Protein AF-A0A0Q9KYY4-F1 (afdb_monomer)

Mean predicted aligned error: 8.93 Å

Solvent-accessible surface area (backbone atoms only — not comparable to full-atom values): 4305 Å² total; per-residue (Å²): 101,69,70,58,45,52,51,51,50,52,53,50,50,55,52,47,51,55,51,39,53,54,31,47,75,67,72,34,58,69,59,32,50,54,50,50,52,54,50,51,55,49,52,53,53,52,42,41,55,68,65,65,51,88,68,78,54,79,62,55,65,48,42,68,65,46,47,61,55,50,32,64,76,67,74,100

Sequence (76 aa):
MIVQIVGYVCLLVVWSFVRIRSMLSMHKSKEAAVFGVIIGVSSITGSLLIARVDIPSMVVPFKIIFEPIGRMLLKQ

Secondary structure (DSSP, 8-state):
-HHHHHHHHHHHHHHHHHHHHHHHHTT-HHHHHHHHHHHHHHHHHHHHHHTT--PPPTHHHHHHHHHHHHHHHHT-

pLDDT: mean 84.84, std 8.65, range [55.91, 94.06]

Structure (mmCIF, N/CA/C/O backbone):
data_AF-A0A0Q9K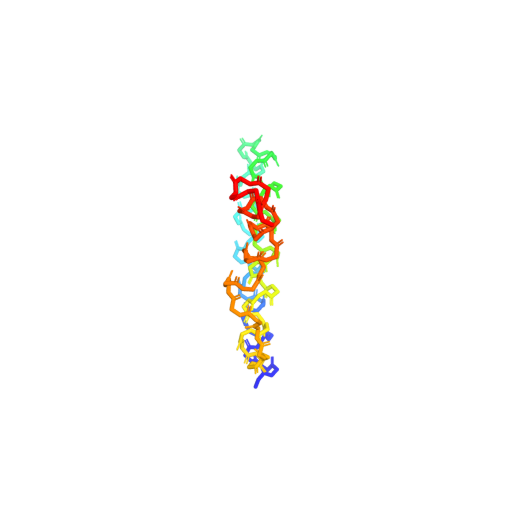YY4-F1
#
_entry.id   AF-A0A0Q9KYY4-F1
#
loop_
_atom_site.group_PDB
_atom_site.id
_atom_site.type_symbol
_atom_site.label_atom_id
_atom_site.label_alt_id
_atom_site.label_comp_id
_atom_site.label_asym_id
_atom_site.label_entity_id
_atom_site.label_seq_id
_atom_site.pdbx_PDB_ins_code
_atom_site.Cartn_x
_atom_site.Cartn_y
_atom_site.Cartn_z
_atom_site.occupancy
_atom_site.B_iso_or_equiv
_atom_site.auth_seq_id
_atom_site.auth_comp_id
_atom_site.auth_asym_id
_atom_site.auth_atom_id
_atom_site.pdbx_PDB_model_nu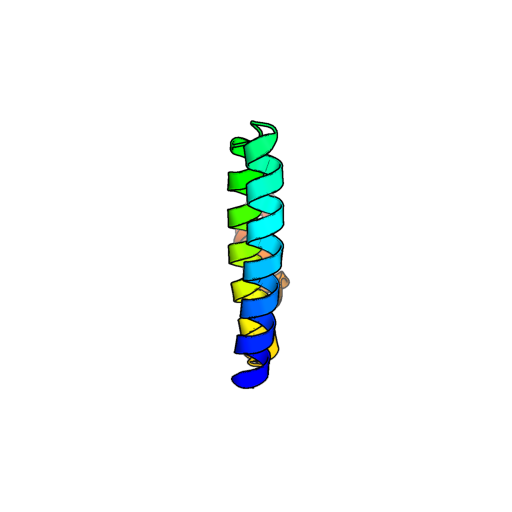m
ATOM 1 N N . MET A 1 1 ? 2.839 -12.149 -14.419 1.00 80.38 1 MET A N 1
ATOM 2 C CA . MET A 1 1 ? 2.819 -10.759 -13.911 1.00 80.38 1 MET A CA 1
ATOM 3 C C . MET A 1 1 ? 1.414 -10.333 -13.492 1.00 80.38 1 MET A C 1
ATOM 5 O O . MET A 1 1 ? 1.220 -10.113 -12.310 1.00 80.38 1 MET A O 1
ATOM 9 N N . ILE A 1 2 ? 0.409 -10.332 -14.381 1.00 83.88 2 ILE A N 1
ATOM 10 C CA . ILE A 1 2 ? -0.977 -9.943 -14.023 1.00 83.88 2 ILE A CA 1
ATOM 11 C C . ILE A 1 2 ? -1.560 -10.805 -12.891 1.00 83.88 2 ILE A C 1
ATOM 13 O O . ILE A 1 2 ? -2.027 -10.260 -11.903 1.00 83.88 2 ILE A O 1
ATOM 17 N N . VAL A 1 3 ? -1.452 -12.138 -12.969 1.00 90.25 3 VAL A N 1
ATOM 18 C CA . VAL A 1 3 ? -1.948 -13.046 -11.909 1.00 90.25 3 VAL A CA 1
ATOM 19 C C . VAL A 1 3 ? -1.286 -12.774 -10.549 1.00 90.25 3 VAL A C 1
ATOM 21 O O . VAL A 1 3 ? -1.945 -12.839 -9.519 1.00 90.25 3 VAL A O 1
ATOM 24 N N . GLN A 1 4 ? 0.002 -12.410 -10.539 1.00 87.06 4 GLN A N 1
ATOM 25 C CA . GLN A 1 4 ? 0.729 -12.066 -9.311 1.00 87.06 4 GLN A CA 1
ATOM 26 C C . GLN A 1 4 ? 0.247 -10.735 -8.731 1.00 87.06 4 GLN A C 1
ATOM 28 O O . GLN A 1 4 ? 0.052 -10.643 -7.525 1.00 87.06 4 GLN A O 1
ATOM 33 N N . ILE A 1 5 ? 0.014 -9.730 -9.581 1.00 89.25 5 ILE A N 1
ATOM 34 C CA . ILE A 1 5 ? -0.527 -8.428 -9.168 1.00 89.25 5 ILE A CA 1
ATOM 35 C C . ILE A 1 5 ? -1.948 -8.602 -8.626 1.00 89.25 5 ILE A C 1
ATOM 37 O O . ILE A 1 5 ? -2.246 -8.117 -7.542 1.00 89.25 5 ILE A O 1
ATOM 41 N N . VAL A 1 6 ? -2.805 -9.345 -9.330 1.00 91.31 6 VAL A N 1
ATOM 42 C CA . VAL A 1 6 ? -4.183 -9.617 -8.895 1.00 91.31 6 VAL A CA 1
ATOM 43 C C . VAL A 1 6 ? -4.190 -10.359 -7.559 1.00 91.31 6 VAL A C 1
ATOM 45 O O . VAL A 1 6 ? -4.884 -9.936 -6.640 1.00 91.31 6 VAL A O 1
ATOM 48 N N . GLY A 1 7 ? -3.377 -11.409 -7.407 1.00 92.88 7 GLY A N 1
ATOM 49 C CA . GLY A 1 7 ? -3.260 -12.139 -6.142 1.00 92.88 7 GLY A CA 1
ATOM 50 C C . GLY A 1 7 ? -2.752 -11.260 -4.995 1.00 92.88 7 GLY A C 1
ATOM 51 O O . GLY A 1 7 ? -3.329 -11.268 -3.908 1.00 92.88 7 GLY A O 1
ATOM 52 N N . TYR A 1 8 ? -1.719 -10.454 -5.252 1.00 91.62 8 TYR A N 1
ATOM 53 C CA . TYR A 1 8 ? -1.164 -9.500 -4.292 1.00 91.62 8 TYR A CA 1
ATOM 54 C C . TYR A 1 8 ? -2.203 -8.467 -3.839 1.00 91.62 8 TYR A C 1
ATOM 56 O O . TYR A 1 8 ? -2.419 -8.303 -2.638 1.00 91.62 8 TYR A O 1
ATOM 64 N N . VAL A 1 9 ? -2.888 -7.819 -4.786 1.00 91.69 9 VAL A N 1
ATOM 65 C CA . VAL A 1 9 ? -3.910 -6.804 -4.501 1.00 91.69 9 VAL A CA 1
ATOM 66 C C . VAL A 1 9 ? -5.098 -7.423 -3.768 1.00 91.69 9 VAL A C 1
ATOM 68 O O . VAL A 1 9 ? -5.541 -6.862 -2.769 1.00 91.69 9 VAL A O 1
ATOM 71 N N . CYS A 1 10 ? -5.589 -8.594 -4.187 1.00 93.12 10 CYS A N 1
ATOM 72 C CA . CYS A 1 10 ? -6.689 -9.275 -3.499 1.00 93.12 10 CYS A CA 1
ATOM 73 C C . CYS A 1 10 ? -6.349 -9.583 -2.036 1.00 93.12 10 CYS A C 1
ATOM 75 O O . CYS A 1 10 ? -7.145 -9.271 -1.149 1.00 93.12 10 CYS A O 1
ATOM 77 N N . LEU A 1 11 ? -5.166 -10.144 -1.767 1.00 93.69 11 LEU A N 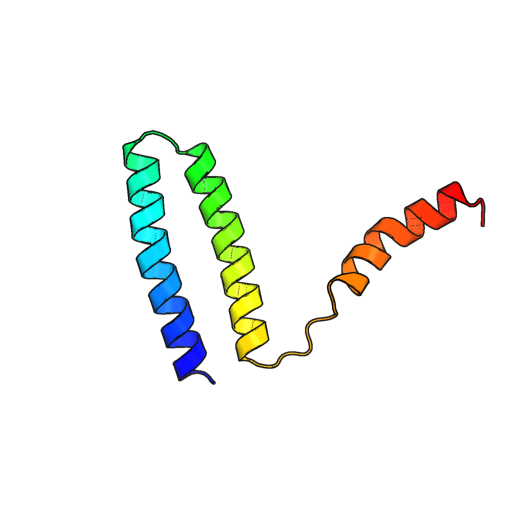1
ATOM 78 C CA . LEU A 1 11 ? -4.725 -10.429 -0.399 1.00 93.69 11 LEU A CA 1
ATOM 79 C C . LEU A 1 11 ? -4.617 -9.149 0.437 1.00 93.69 11 LEU A C 1
ATOM 81 O O . LEU A 1 11 ? -5.106 -9.107 1.569 1.00 93.69 11 LEU A O 1
ATOM 85 N N . LEU A 1 12 ? -4.029 -8.093 -0.129 1.00 92.62 12 LEU A N 1
ATOM 86 C CA . LEU A 1 12 ? -3.895 -6.804 0.546 1.00 92.62 12 LEU A CA 1
ATOM 87 C C . LEU A 1 12 ? -5.241 -6.169 0.870 1.00 92.62 12 LEU A C 1
ATOM 89 O O . LEU A 1 12 ? -5.417 -5.672 1.981 1.00 92.62 12 LEU A O 1
ATOM 93 N N . VAL A 1 13 ? -6.185 -6.185 -0.071 1.00 91.44 13 VAL A N 1
ATOM 94 C CA . VAL A 1 13 ? -7.517 -5.598 0.108 1.00 91.44 13 VAL A CA 1
ATOM 95 C C . VAL A 1 13 ? -8.288 -6.352 1.183 1.00 91.44 13 VAL A C 1
ATOM 97 O O . VAL A 1 13 ? -8.814 -5.716 2.095 1.00 91.44 13 VAL A O 1
ATOM 100 N N . VAL A 1 14 ? -8.308 -7.688 1.137 1.00 94.06 14 VAL A N 1
ATOM 101 C CA . VAL A 1 14 ? -9.001 -8.506 2.146 1.00 94.06 14 VAL A CA 1
ATOM 102 C C . VAL A 1 14 ? -8.417 -8.254 3.536 1.00 94.06 14 VAL A C 1
ATOM 104 O O . VAL A 1 14 ? -9.160 -7.968 4.478 1.00 94.06 14 VAL A O 1
ATOM 107 N N . TRP A 1 15 ? -7.090 -8.287 3.671 1.00 92.88 15 TRP A N 1
ATOM 108 C CA . TRP A 1 15 ? -6.434 -8.070 4.960 1.00 92.88 15 TRP A CA 1
ATOM 109 C C . TRP A 1 15 ? -6.632 -6.644 5.487 1.00 92.88 15 TRP A C 1
ATOM 111 O O . TRP A 1 15 ? -6.948 -6.442 6.663 1.00 92.88 15 TRP A O 1
ATOM 121 N N . SER A 1 16 ? -6.512 -5.649 4.607 1.00 91.00 16 SER A N 1
ATOM 122 C CA . SER A 1 16 ? -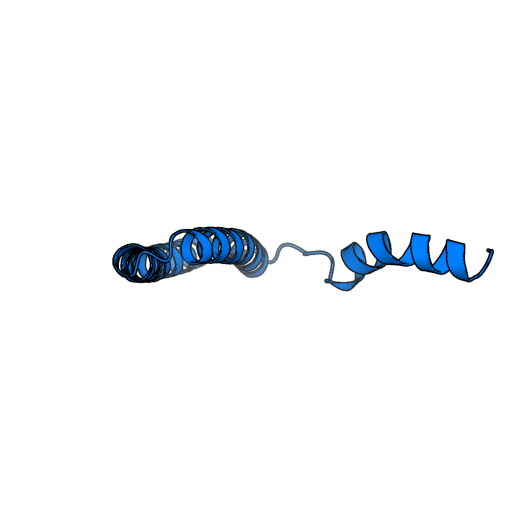6.704 -4.242 4.965 1.00 91.00 16 SER A CA 1
ATOM 123 C C . SER A 1 16 ? -8.145 -3.956 5.354 1.00 91.00 16 SER A C 1
ATOM 125 O O . SER A 1 16 ? -8.373 -3.234 6.320 1.00 91.00 16 SER A O 1
ATOM 127 N N . PHE A 1 17 ? -9.118 -4.564 4.673 1.00 91.25 17 PHE A N 1
ATOM 128 C CA . PHE A 1 17 ? -10.529 -4.420 5.009 1.00 91.25 17 PHE A CA 1
ATOM 129 C C . PHE A 1 17 ? -10.823 -4.941 6.417 1.00 91.25 17 PHE A C 1
ATOM 131 O O . PHE A 1 17 ? -11.431 -4.227 7.215 1.00 91.25 17 PHE A O 1
ATOM 138 N N . VAL A 1 18 ? -10.327 -6.135 6.765 1.00 93.06 18 VAL A N 1
ATOM 139 C CA . VAL A 1 18 ? -10.469 -6.697 8.121 1.00 93.06 18 VAL A CA 1
ATOM 140 C C . VAL A 1 18 ? -9.856 -5.762 9.168 1.00 93.06 18 VAL A C 1
ATOM 142 O O . VAL A 1 18 ? -10.478 -5.483 10.198 1.00 93.06 18 VAL A O 1
ATOM 145 N N . ARG A 1 19 ? -8.662 -5.224 8.896 1.00 90.19 19 ARG A N 1
ATOM 146 C CA . ARG A 1 19 ? -7.944 -4.360 9.841 1.00 90.19 19 ARG A CA 1
ATOM 147 C C . ARG A 1 19 ? -8.591 -2.986 10.012 1.00 90.19 19 ARG A C 1
ATOM 149 O O . ARG A 1 19 ? -8.712 -2.515 11.141 1.00 90.19 19 ARG A O 1
ATOM 156 N N . ILE A 1 20 ? -9.070 -2.383 8.925 1.00 89.31 20 ILE A N 1
ATOM 157 C CA . ILE A 1 20 ? -9.825 -1.124 8.958 1.00 89.31 20 ILE A CA 1
ATOM 158 C C . ILE A 1 20 ? -11.124 -1.319 9.734 1.00 89.31 20 ILE A C 1
ATOM 160 O O . ILE A 1 20 ? -11.431 -0.502 10.598 1.00 89.31 20 ILE A O 1
ATOM 164 N N . ARG A 1 21 ? -11.860 -2.415 9.501 1.00 89.94 21 ARG A N 1
ATOM 165 C CA . ARG A 1 21 ? -13.092 -2.705 10.252 1.00 89.94 21 ARG A CA 1
ATOM 166 C C . ARG A 1 21 ? -12.826 -2.855 11.749 1.00 89.94 21 ARG A C 1
ATOM 168 O O . ARG A 1 21 ? -13.591 -2.334 12.556 1.00 89.94 21 ARG A O 1
ATOM 175 N N . SER A 1 22 ? -11.732 -3.524 12.111 1.00 90.88 22 SER A N 1
ATOM 176 C CA . SER A 1 22 ? -11.293 -3.650 13.504 1.00 90.88 22 SER A CA 1
ATOM 177 C C . SER A 1 22 ? -10.973 -2.285 14.128 1.00 90.88 22 SER A C 1
ATOM 179 O O . SER A 1 22 ? -11.463 -1.994 15.215 1.00 90.88 22 SER A O 1
ATOM 181 N N . MET A 1 23 ? -10.243 -1.407 13.428 1.00 89.12 23 MET A N 1
ATOM 182 C CA . MET A 1 23 ? -9.973 -0.041 13.905 1.00 89.12 23 MET A CA 1
ATOM 183 C C . MET A 1 23 ? -11.254 0.792 14.037 1.00 89.12 23 MET A C 1
ATOM 185 O O . MET A 1 23 ? -11.433 1.500 15.028 1.00 89.12 23 MET A O 1
ATOM 189 N N . LEU A 1 24 ? -12.176 0.674 13.080 1.00 87.69 24 LEU A N 1
ATOM 190 C CA . LEU A 1 24 ? -13.452 1.387 13.112 1.00 87.69 24 LEU A CA 1
ATOM 191 C C . LEU A 1 24 ? -14.320 0.939 14.296 1.00 87.69 24 LEU A C 1
ATOM 193 O O . LEU A 1 24 ? -14.918 1.776 14.966 1.00 87.69 24 LEU A O 1
ATOM 197 N N . SER A 1 25 ? -14.320 -0.362 14.608 1.00 90.69 25 SER A N 1
ATOM 198 C CA . SER A 1 25 ? -14.989 -0.918 15.793 1.00 90.69 25 SER A CA 1
ATOM 199 C C . SER A 1 25 ? -14.425 -0.380 17.111 1.00 90.69 25 SER A C 1
ATOM 201 O O . SER A 1 25 ? -15.113 -0.427 18.125 1.00 90.69 25 SER A O 1
ATOM 203 N N . MET A 1 26 ? -13.188 0.121 17.115 1.00 91.12 26 MET A N 1
ATOM 204 C CA . MET A 1 26 ? -12.557 0.755 18.276 1.00 91.12 26 MET A CA 1
ATOM 205 C C . MET A 1 26 ? -12.717 2.286 18.272 1.00 91.12 26 MET A C 1
ATOM 207 O O . MET A 1 26 ? -12.018 2.964 19.020 1.00 91.12 26 MET A O 1
ATOM 211 N N . HIS A 1 27 ? -13.586 2.845 17.416 1.00 88.06 27 HIS A N 1
ATOM 212 C CA . HIS A 1 27 ? -13.755 4.292 17.196 1.00 88.06 27 HIS A CA 1
ATOM 213 C C . HIS A 1 27 ? -12.469 5.031 16.766 1.00 88.06 27 HIS A C 1
ATOM 215 O O . HIS A 1 27 ? -12.371 6.256 16.858 1.00 88.06 27 HIS A O 1
ATOM 221 N N . LYS A 1 28 ? -11.490 4.300 16.221 1.00 88.00 28 LYS A N 1
ATOM 222 C CA . LYS A 1 28 ? -10.191 4.808 15.755 1.00 88.00 28 LYS A CA 1
ATOM 223 C C . LYS A 1 28 ? -10.240 5.269 14.298 1.00 88.00 28 LYS A C 1
ATOM 225 O O . LYS A 1 28 ? -9.471 4.826 13.444 1.00 88.00 28 LYS A O 1
ATOM 230 N N . SER A 1 29 ? -11.191 6.150 13.986 1.00 85.62 29 SER A N 1
ATOM 231 C CA . SER A 1 29 ? -11.482 6.584 12.609 1.00 85.62 29 SER A CA 1
ATOM 232 C C . SER A 1 29 ? -10.312 7.330 11.961 1.00 85.62 29 SER A C 1
ATOM 234 O O . SER A 1 29 ? -10.079 7.206 10.759 1.00 85.62 29 SER A O 1
ATOM 236 N N . LYS A 1 30 ? -9.542 8.079 12.759 1.00 87.81 30 LYS A N 1
ATOM 237 C CA . LYS A 1 30 ? -8.382 8.836 12.279 1.00 87.81 30 LYS A CA 1
ATOM 238 C C . LYS A 1 30 ? -7.203 7.913 11.965 1.00 87.81 30 LYS A C 1
ATOM 240 O O . LYS A 1 30 ? -6.585 8.072 10.914 1.00 87.81 30 LYS A O 1
ATOM 245 N N . GLU A 1 31 ? -6.920 6.923 12.816 1.00 89.56 31 GLU A N 1
ATOM 246 C CA . GLU A 1 31 ? -5.894 5.918 12.509 1.00 89.56 31 GLU A CA 1
ATOM 247 C C . GLU A 1 31 ? -6.287 5.060 11.303 1.00 89.56 31 GLU A C 1
ATOM 249 O O . GLU A 1 31 ? -5.436 4.783 10.461 1.00 89.56 31 GLU A O 1
ATOM 254 N N . ALA A 1 32 ? -7.568 4.703 11.171 1.00 89.06 32 ALA A N 1
ATOM 255 C CA . ALA A 1 32 ? -8.070 3.956 10.020 1.00 89.06 32 ALA A CA 1
ATOM 256 C C . ALA A 1 32 ? -7.876 4.720 8.698 1.00 89.06 32 ALA A C 1
ATOM 258 O O . ALA A 1 32 ? -7.468 4.122 7.701 1.00 89.06 32 ALA A O 1
ATOM 259 N N . ALA A 1 33 ? -8.110 6.038 8.692 1.00 88.75 33 ALA A N 1
ATOM 260 C CA . ALA A 1 33 ? -7.885 6.880 7.518 1.00 88.75 33 ALA A CA 1
ATOM 261 C C . ALA A 1 33 ? -6.401 6.923 7.119 1.00 88.75 33 ALA A C 1
ATOM 263 O O . ALA A 1 33 ? -6.064 6.678 5.961 1.00 88.75 33 ALA A O 1
ATOM 264 N N . VAL A 1 34 ? -5.503 7.166 8.082 1.00 93.00 34 VAL A N 1
ATOM 265 C CA . VAL A 1 34 ? -4.049 7.184 7.833 1.00 93.00 34 VAL A CA 1
ATOM 266 C C . VAL A 1 34 ? -3.560 5.814 7.359 1.00 93.00 34 VAL A C 1
ATOM 268 O O . VAL A 1 34 ? -2.813 5.726 6.384 1.00 93.00 34 VAL A O 1
ATOM 271 N N . PHE A 1 35 ? -4.021 4.738 7.998 1.00 92.06 35 PHE A N 1
ATOM 272 C CA . PHE A 1 35 ? -3.692 3.369 7.609 1.00 92.06 35 PHE A CA 1
ATOM 273 C C . PHE A 1 35 ? -4.137 3.067 6.173 1.00 92.06 35 PHE A C 1
ATOM 275 O O . PHE A 1 35 ? -3.350 2.534 5.392 1.00 92.06 35 PHE A O 1
ATOM 282 N N . GLY A 1 36 ? -5.361 3.456 5.804 1.00 90.44 36 GLY A N 1
ATOM 283 C CA . GLY A 1 36 ? -5.884 3.285 4.449 1.00 90.44 36 GLY A CA 1
ATOM 284 C C . GLY A 1 36 ? -5.041 4.003 3.393 1.00 90.44 36 GLY A C 1
ATOM 285 O O . GLY A 1 36 ? -4.716 3.407 2.367 1.00 90.44 36 GLY A O 1
ATOM 286 N N . VAL A 1 37 ? -4.619 5.242 3.665 1.00 91.50 37 VAL A N 1
ATOM 287 C CA . VAL A 1 37 ? -3.747 6.007 2.756 1.00 91.50 37 VAL A CA 1
ATOM 288 C C . VAL A 1 37 ? -2.385 5.326 2.588 1.00 91.50 37 VAL A C 1
ATOM 290 O O . VAL A 1 37 ? -1.936 5.130 1.458 1.00 91.50 37 VAL A O 1
ATOM 293 N N . ILE A 1 38 ? -1.744 4.911 3.685 1.00 91.94 38 ILE A N 1
ATOM 294 C CA . ILE A 1 38 ? -0.430 4.244 3.644 1.00 91.94 38 ILE A CA 1
ATOM 295 C C . ILE A 1 38 ? -0.509 2.925 2.872 1.00 91.94 38 ILE A C 1
ATOM 297 O O . ILE A 1 38 ? 0.355 2.645 2.036 1.00 91.94 38 ILE A O 1
ATOM 301 N N . ILE A 1 39 ? -1.545 2.123 3.124 1.00 92.69 39 ILE A N 1
ATOM 302 C CA . ILE A 1 39 ? -1.788 0.876 2.396 1.00 92.69 39 ILE A CA 1
ATOM 303 C C . ILE A 1 39 ? -2.037 1.149 0.915 1.00 92.69 39 ILE A C 1
ATOM 305 O O . ILE A 1 39 ? -1.490 0.434 0.080 1.00 92.69 39 ILE A O 1
ATOM 309 N N . GLY A 1 40 ? -2.814 2.180 0.576 1.00 91.44 40 GLY A N 1
ATOM 310 C CA . GLY A 1 40 ? -3.085 2.552 -0.811 1.00 91.44 40 GLY A CA 1
ATOM 311 C C . GLY A 1 40 ? -1.804 2.871 -1.579 1.00 91.44 40 GLY A C 1
ATOM 312 O O . GLY A 1 40 ? -1.536 2.262 -2.616 1.00 91.44 40 GLY A O 1
ATOM 313 N N . VAL A 1 41 ? -0.962 3.750 -1.028 1.00 90.44 41 VAL A N 1
ATOM 314 C CA . VAL A 1 41 ? 0.341 4.095 -1.624 1.00 90.44 41 VAL A CA 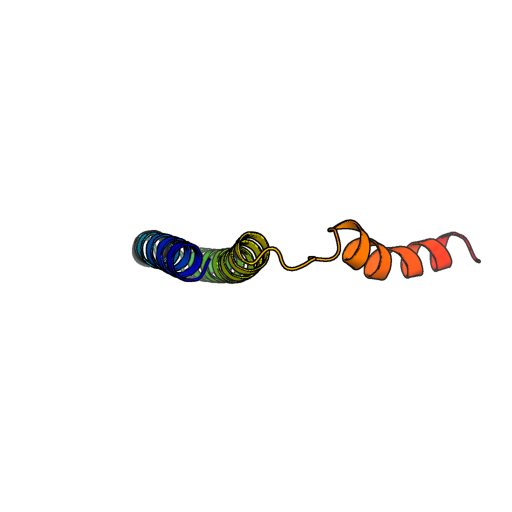1
ATOM 315 C C . VAL A 1 41 ? 1.238 2.858 -1.721 1.00 90.44 41 VAL A C 1
ATOM 317 O O . VAL A 1 41 ? 1.821 2.597 -2.770 1.00 90.44 41 VAL A O 1
ATOM 320 N N . SER A 1 42 ? 1.298 2.048 -0.662 1.00 89.25 42 SER A N 1
ATOM 321 C CA . SER A 1 42 ? 2.115 0.827 -0.630 1.00 89.25 42 SER A CA 1
ATOM 322 C C . SER A 1 42 ? 1.654 -0.215 -1.654 1.00 89.25 42 SER A C 1
ATOM 324 O O . SER A 1 42 ? 2.489 -0.857 -2.285 1.00 89.25 42 SER A O 1
ATOM 326 N N . SER A 1 43 ? 0.342 -0.354 -1.868 1.00 91.38 43 SER A N 1
ATOM 327 C CA . SER A 1 43 ? -0.244 -1.260 -2.861 1.00 91.38 43 SER A CA 1
ATOM 328 C C . SER A 1 43 ? 0.113 -0.839 -4.285 1.00 91.38 43 SER A C 1
ATOM 330 O O . SER A 1 43 ? 0.418 -1.694 -5.120 1.00 91.38 43 SER A O 1
ATOM 332 N N . ILE A 1 44 ? 0.099 0.466 -4.571 1.00 89.19 44 ILE A N 1
ATOM 333 C CA . ILE A 1 44 ? 0.509 1.007 -5.874 1.00 89.19 44 ILE A CA 1
ATOM 334 C C . ILE A 1 44 ? 1.998 0.731 -6.094 1.00 89.19 44 ILE A C 1
ATOM 336 O O . ILE A 1 44 ? 2.367 0.122 -7.098 1.00 89.19 44 ILE A O 1
ATOM 340 N N . THR A 1 45 ? 2.844 1.094 -5.127 1.00 87.62 45 THR A N 1
ATOM 341 C CA . THR A 1 45 ? 4.295 0.885 -5.213 1.00 87.62 45 THR A CA 1
ATOM 342 C C . THR A 1 45 ? 4.649 -0.592 -5.367 1.00 87.62 45 THR A C 1
ATOM 344 O O . THR A 1 45 ? 5.427 -0.943 -6.250 1.00 87.62 45 THR A O 1
ATOM 347 N N . GLY A 1 46 ? 4.045 -1.478 -4.568 1.00 86.81 46 GLY A N 1
ATOM 348 C CA . GLY A 1 46 ? 4.257 -2.922 -4.667 1.00 86.81 46 GLY A CA 1
ATOM 349 C C . GLY A 1 46 ? 3.815 -3.493 -6.015 1.00 86.81 46 GLY A C 1
ATOM 350 O O . GLY A 1 46 ? 4.520 -4.320 -6.589 1.00 86.81 46 GLY A O 1
ATOM 351 N N . SER A 1 47 ? 2.706 -2.999 -6.573 1.00 87.25 47 SER A N 1
ATOM 352 C CA . SER A 1 47 ? 2.239 -3.403 -7.907 1.00 87.25 47 SER A CA 1
ATOM 353 C C . SER A 1 47 ? 3.203 -2.966 -9.013 1.00 87.25 47 SER A C 1
ATOM 355 O O . SER A 1 47 ? 3.506 -3.769 -9.896 1.00 87.25 47 SER A O 1
ATOM 357 N N . LEU A 1 48 ? 3.736 -1.738 -8.946 1.00 87.25 48 LEU A N 1
ATOM 358 C CA . LEU A 1 48 ? 4.775 -1.257 -9.870 1.00 87.25 48 LEU A CA 1
ATOM 359 C C . LEU A 1 48 ? 6.053 -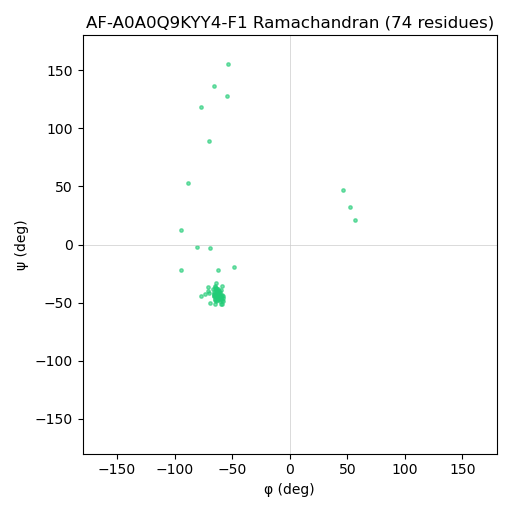2.105 -9.777 1.00 87.25 48 LEU A C 1
ATOM 361 O O . LEU A 1 48 ? 6.648 -2.441 -10.802 1.00 87.25 48 LEU A O 1
ATOM 365 N N . LEU A 1 49 ? 6.439 -2.495 -8.560 1.00 85.50 49 LEU A N 1
ATOM 366 C CA . LEU A 1 49 ? 7.620 -3.323 -8.307 1.00 85.50 49 LEU A CA 1
ATOM 367 C C . LEU A 1 49 ? 7.452 -4.730 -8.896 1.00 85.50 49 LEU A C 1
ATOM 369 O O . LEU A 1 49 ? 8.348 -5.237 -9.570 1.00 85.50 49 LEU A O 1
ATOM 373 N N . ILE A 1 50 ? 6.275 -5.340 -8.709 1.00 86.75 50 ILE A N 1
ATOM 374 C CA . ILE A 1 50 ? 5.931 -6.634 -9.318 1.00 86.75 50 ILE A CA 1
ATOM 375 C C . ILE A 1 50 ? 5.917 -6.518 -10.841 1.00 86.75 50 ILE A C 1
ATOM 377 O O . ILE A 1 50 ? 6.382 -7.438 -11.509 1.00 86.75 50 ILE A O 1
ATOM 381 N N . ALA A 1 51 ? 5.434 -5.400 -11.388 1.00 86.75 51 ALA A N 1
ATOM 382 C CA . ALA A 1 51 ? 5.439 -5.112 -12.820 1.00 86.75 51 ALA A CA 1
ATOM 383 C C . ALA A 1 51 ? 6.845 -4.855 -13.401 1.00 86.75 51 ALA A C 1
ATOM 385 O O . ALA A 1 51 ? 6.962 -4.690 -14.613 1.00 86.75 51 ALA A O 1
ATOM 386 N N . ARG A 1 52 ? 7.902 -4.861 -12.569 1.00 82.94 52 ARG A N 1
ATOM 387 C CA . ARG A 1 52 ? 9.286 -4.526 -12.950 1.00 82.94 52 ARG A CA 1
ATOM 388 C C . ARG A 1 52 ? 9.395 -3.180 -13.669 1.00 82.94 52 ARG A C 1
ATOM 390 O O . ARG A 1 52 ? 10.246 -3.005 -14.537 1.00 82.94 52 ARG A O 1
ATOM 397 N N . VAL A 1 53 ? 8.522 -2.239 -13.312 1.00 80.00 53 VAL A N 1
ATOM 398 C CA . VAL A 1 53 ? 8.666 -0.850 -13.745 1.00 80.00 53 VAL A CA 1
ATOM 399 C C . VAL A 1 53 ? 9.926 -0.304 -13.087 1.00 80.00 53 VAL A C 1
ATOM 401 O O . VAL A 1 53 ? 10.159 -0.549 -11.903 1.00 80.00 53 VAL A O 1
ATOM 404 N N . ASP A 1 54 ? 10.738 0.418 -13.852 1.00 69.31 54 ASP A N 1
ATOM 405 C CA . ASP A 1 54 ? 11.908 1.116 -13.331 1.00 69.31 54 ASP A CA 1
ATOM 406 C C . ASP A 1 54 ? 11.415 2.283 -12.463 1.00 69.31 54 ASP A C 1
ATOM 408 O O . ASP A 1 54 ? 11.089 3.370 -12.943 1.00 69.31 54 ASP A O 1
ATOM 412 N N . ILE A 1 55 ? 11.207 2.006 -11.175 1.00 65.75 55 ILE A N 1
ATOM 413 C CA . ILE A 1 55 ? 10.802 3.022 -10.212 1.00 65.75 55 ILE A CA 1
ATOM 414 C C . ILE A 1 55 ? 12.072 3.811 -9.893 1.00 65.75 55 ILE A C 1
ATOM 416 O O . ILE A 1 55 ? 13.020 3.216 -9.366 1.00 65.75 55 ILE A O 1
ATOM 420 N N . PRO A 1 56 ? 12.117 5.128 -10.175 1.00 64.69 56 PRO A N 1
ATOM 421 C CA . PRO A 1 56 ? 13.273 5.935 -9.825 1.00 64.69 56 PRO A CA 1
ATOM 422 C C . PRO A 1 56 ? 13.530 5.758 -8.329 1.00 64.69 56 PRO A C 1
ATOM 424 O O . PRO A 1 56 ? 12.603 5.852 -7.520 1.00 64.69 56 PRO A O 1
ATOM 427 N N . SER A 1 57 ? 14.769 5.411 -7.970 1.00 66.62 57 SER A N 1
ATOM 428 C CA . SER A 1 57 ? 15.097 5.050 -6.591 1.00 66.62 57 SER A CA 1
ATOM 429 C C . SER A 1 57 ? 14.656 6.159 -5.630 1.00 66.62 57 SER A C 1
ATOM 431 O O . SER A 1 57 ? 14.580 7.326 -6.017 1.00 66.62 57 SER A O 1
ATOM 433 N N . MET A 1 58 ? 14.407 5.820 -4.358 1.00 65.38 58 MET A N 1
ATOM 434 C CA . MET A 1 58 ? 14.074 6.791 -3.296 1.00 65.38 58 MET A CA 1
ATOM 435 C C . MET A 1 58 ? 15.028 7.999 -3.250 1.00 65.38 58 MET A C 1
ATOM 437 O O . MET A 1 58 ? 14.670 9.044 -2.718 1.00 65.38 58 MET A O 1
ATOM 441 N N . VAL A 1 59 ? 16.218 7.893 -3.844 1.00 65.19 59 VAL A N 1
ATOM 442 C CA . VAL A 1 59 ? 17.173 8.990 -3.993 1.00 65.19 59 VAL A CA 1
ATOM 443 C C . VAL A 1 59 ? 16.639 10.109 -4.891 1.00 65.19 59 VAL A C 1
ATOM 445 O O . VAL A 1 59 ? 16.892 11.270 -4.596 1.00 65.19 59 VAL A O 1
ATOM 448 N N . VAL A 1 60 ? 15.892 9.817 -5.959 1.00 69.19 60 VAL A N 1
ATOM 449 C CA . VAL A 1 60 ? 15.443 10.834 -6.929 1.00 69.19 60 VAL A CA 1
ATOM 450 C C . VAL A 1 60 ? 14.403 11.793 -6.329 1.00 69.19 60 VAL A C 1
ATOM 452 O O . VAL A 1 60 ? 14.632 13.001 -6.397 1.00 69.19 60 VAL A O 1
ATOM 455 N N . PRO A 1 61 ? 13.317 11.332 -5.6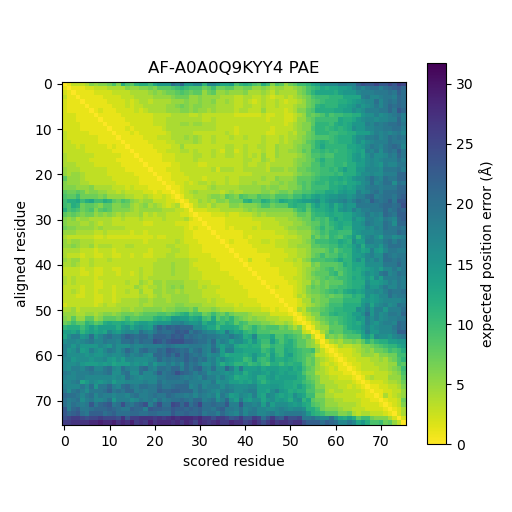74 1.00 70.94 61 PRO A N 1
ATOM 456 C CA . PRO A 1 61 ? 12.372 12.238 -5.019 1.00 70.94 61 PRO A CA 1
ATOM 457 C C . PRO A 1 61 ? 13.020 13.036 -3.882 1.00 70.94 61 PRO A C 1
ATOM 459 O O . PRO A 1 61 ? 12.795 14.238 -3.763 1.00 70.94 61 PRO A O 1
ATOM 462 N N . PHE A 1 62 ? 13.866 12.389 -3.071 1.00 72.19 62 PHE A N 1
ATOM 463 C CA . PHE A 1 62 ? 14.586 13.065 -1.990 1.00 72.19 62 PHE A CA 1
ATOM 464 C C . PHE A 1 62 ? 15.559 14.113 -2.527 1.00 72.19 62 PHE A C 1
ATOM 466 O O . PHE A 1 62 ? 15.613 15.217 -1.997 1.00 72.19 62 PHE A O 1
ATOM 473 N N . LYS A 1 63 ? 16.284 13.817 -3.608 1.00 74.50 63 LYS A N 1
ATOM 474 C CA . LYS A 1 63 ? 17.164 14.783 -4.263 1.00 74.50 63 LYS A CA 1
ATOM 475 C C . LYS A 1 63 ? 16.371 15.992 -4.757 1.00 74.50 63 LYS A C 1
ATOM 477 O O . LYS A 1 63 ? 16.758 17.107 -4.456 1.00 74.50 63 LYS A O 1
ATOM 482 N N . ILE A 1 64 ? 15.221 15.803 -5.402 1.00 78.56 64 ILE A N 1
ATOM 483 C CA . ILE A 1 64 ? 14.389 16.925 -5.877 1.00 78.56 64 ILE A CA 1
ATOM 484 C C . ILE A 1 64 ? 13.928 17.836 -4.724 1.00 78.56 64 ILE A C 1
ATOM 486 O O . ILE A 1 64 ? 13.914 19.054 -4.881 1.00 78.56 64 ILE A O 1
ATOM 490 N N . ILE A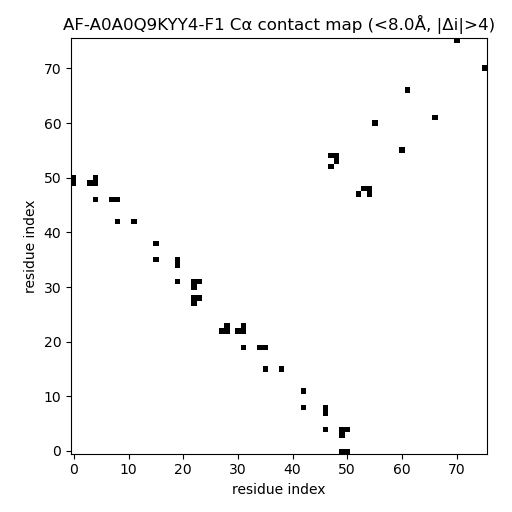 1 65 ? 13.571 17.268 -3.568 1.00 81.06 65 ILE A N 1
ATOM 491 C CA . ILE A 1 65 ? 13.088 18.042 -2.411 1.00 81.06 65 ILE A CA 1
ATOM 492 C C . ILE A 1 65 ? 14.242 18.723 -1.663 1.00 81.06 65 ILE A C 1
ATOM 494 O O . ILE A 1 65 ? 14.136 19.888 -1.282 1.00 81.06 65 ILE A O 1
ATOM 498 N N . PHE A 1 66 ? 15.342 18.004 -1.432 1.00 80.69 66 PHE A N 1
ATOM 499 C CA . PHE A 1 66 ? 16.423 18.455 -0.554 1.00 80.69 66 PHE A CA 1
ATOM 500 C C . PHE A 1 66 ? 17.573 19.159 -1.285 1.00 80.69 66 PHE A C 1
ATOM 502 O O . PHE A 1 66 ? 18.272 19.955 -0.661 1.00 80.69 66 PHE A O 1
ATOM 509 N N . GLU A 1 67 ? 17.769 18.938 -2.587 1.00 81.81 67 GLU A N 1
ATOM 510 C CA . GLU A 1 67 ? 18.762 19.666 -3.390 1.00 81.81 67 GLU A CA 1
ATOM 511 C C . GLU A 1 67 ? 18.550 21.192 -3.386 1.00 81.81 67 GLU A C 1
ATOM 513 O O . GLU A 1 67 ? 19.531 21.899 -3.147 1.00 81.81 67 GLU A O 1
ATOM 518 N N . PRO A 1 68 ? 17.334 21.750 -3.572 1.00 80.88 68 PRO A N 1
ATOM 519 C CA . PRO A 1 68 ? 17.147 23.201 -3.520 1.00 80.88 68 PRO A CA 1
ATOM 520 C C . PRO A 1 68 ? 17.421 23.779 -2.125 1.00 80.88 68 PRO A C 1
ATOM 522 O O . PRO A 1 68 ? 18.002 24.856 -2.017 1.00 80.88 68 PRO A O 1
ATOM 525 N N . ILE A 1 69 ? 17.076 23.047 -1.059 1.00 84.25 69 ILE A N 1
ATOM 526 C CA . ILE A 1 69 ? 17.371 23.442 0.329 1.00 84.25 69 ILE A CA 1
ATOM 527 C C . ILE A 1 69 ? 18.887 23.442 0.564 1.00 84.25 69 ILE A C 1
ATOM 529 O O . ILE A 1 69 ? 19.431 24.390 1.132 1.00 84.25 69 ILE A O 1
ATOM 533 N N . GLY A 1 70 ? 19.580 22.407 0.081 1.00 80.94 70 GLY A N 1
ATOM 534 C CA . GLY A 1 70 ? 21.036 22.304 0.136 1.00 80.94 70 GLY A CA 1
ATOM 535 C C . GLY A 1 70 ? 21.737 23.435 -0.618 1.00 80.94 70 GLY A C 1
ATOM 536 O O . GLY A 1 70 ? 22.650 24.044 -0.067 1.00 80.94 70 GLY A O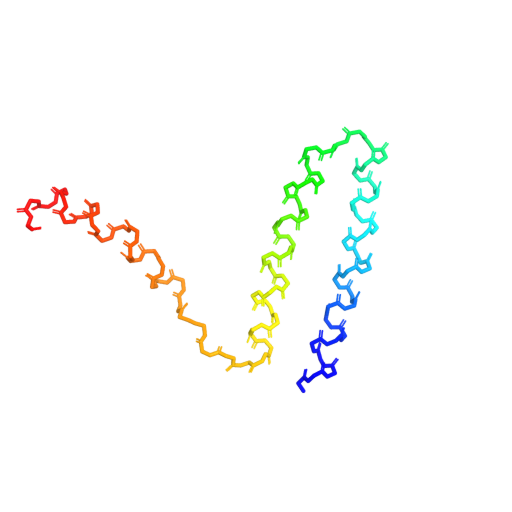 1
ATOM 537 N N . ARG A 1 71 ? 21.277 23.779 -1.829 1.00 82.75 71 ARG A N 1
ATOM 538 C CA . ARG A 1 71 ? 21.799 24.923 -2.603 1.00 82.75 71 ARG A CA 1
ATOM 539 C C . ARG A 1 71 ? 21.587 26.256 -1.887 1.00 82.75 71 ARG A C 1
ATOM 541 O O . ARG A 1 71 ? 22.519 27.048 -1.771 1.00 82.75 71 ARG A O 1
ATOM 548 N N . MET A 1 72 ? 20.397 26.469 -1.321 1.00 82.69 72 MET A N 1
ATOM 549 C CA . MET A 1 72 ? 20.105 27.663 -0.520 1.00 82.69 72 MET A CA 1
ATOM 550 C C . MET A 1 72 ? 21.038 27.799 0.690 1.00 82.69 72 MET A C 1
ATOM 552 O O . MET A 1 72 ? 21.529 28.893 0.965 1.00 82.69 72 MET A O 1
ATOM 556 N N . LEU A 1 73 ? 21.301 26.699 1.403 1.00 80.88 73 LEU A N 1
ATOM 557 C CA . LEU A 1 73 ? 22.181 26.686 2.577 1.00 80.88 73 LEU A CA 1
ATOM 558 C C . LEU A 1 73 ? 23.658 26.871 2.217 1.00 80.88 73 LEU A C 1
ATOM 560 O O . LEU A 1 73 ? 24.383 27.546 2.946 1.00 80.88 73 LEU A O 1
ATOM 564 N N . LEU A 1 74 ? 24.098 26.300 1.096 1.00 83.31 74 LEU A N 1
ATOM 565 C CA . LEU A 1 74 ? 25.480 26.396 0.624 1.00 83.31 74 LEU A CA 1
ATOM 566 C C . LEU A 1 74 ? 25.786 27.722 -0.097 1.00 83.31 74 LEU A C 1
ATOM 568 O O . LEU A 1 74 ? 26.938 27.939 -0.463 1.00 83.31 74 LEU A O 1
ATOM 572 N N . LYS A 1 75 ? 24.795 28.619 -0.263 1.00 68.75 75 LYS A N 1
ATOM 573 C CA . LYS A 1 75 ? 24.913 29.881 -1.021 1.00 68.75 75 LYS A CA 1
ATOM 574 C C . LYS A 1 75 ? 25.602 29.674 -2.383 1.00 68.75 75 LYS A C 1
ATOM 576 O O . LYS A 1 75 ? 26.508 30.427 -2.741 1.00 68.75 75 LYS A O 1
ATOM 581 N N . GLN A 1 76 ? 25.169 28.654 -3.125 1.00 55.91 76 GLN A N 1
ATOM 582 C CA . GLN A 1 76 ? 25.604 28.381 -4.497 1.00 55.91 76 GLN A CA 1
ATOM 583 C C . GLN A 1 76 ? 24.402 28.175 -5.418 1.00 55.91 76 GLN A C 1
ATOM 585 O O . GLN A 1 76 ? 23.450 27.470 -5.009 1.00 55.91 76 GLN A O 1
#

Radius of gyration: 17.92 Å; Cα contacts (8 Å, |Δi|>4): 28; chains: 1; bounding box: 41×43×32 Å

Foldseek 3Di:
DVVVLVVLVVVLVVVLVVVLVVCVVVVNPVVSVVSVVVSVVVSVVVSCVVVVPPDPPPCVVCCVVCVVVVCVVVVD